Protein AF-A0A9N9KKT4-F1 (afdb_monomer)

Mean predicted aligned error: 7.35 Å

Organism: NCBI:txid1433469

pLDDT: mean 91.16, std 11.68, range [41.78, 98.38]

Foldseek 3Di:
DPPDPDDPVRVVVVVLVVLVVLLVVLLVVLVPDLDLQCLDDPHDSNVSLVPDPHDPVSSVVSNVSSVVSSVVSVVVVVVVVVVVVVVVVVVVVVVVVVVVVVVVVVVVVVVD

Solvent-accessible surface area (backbone atoms only — not comparable to full-atom values): 6347 Å² total; per-residue (Å²): 140,87,90,62,96,63,54,72,67,56,50,51,52,53,53,51,51,51,34,52,53,52,50,51,52,53,49,49,55,50,71,71,53,84,59,61,70,45,50,36,85,86,23,64,53,43,45,49,51,70,71,45,88,49,53,73,68,57,40,51,52,50,54,49,50,32,53,50,49,40,49,52,54,51,51,53,54,52,51,52,52,52,51,54,51,53,52,50,52,52,52,51,53,54,51,52,52,52,52,50,53,55,50,52,55,49,57,58,58,76,75,110

Secondary structure (DSSP, 8-state):
----SS-HHHHHHHHHHHHHHHHHHHHHHHHH---GGGGSTTSHHHHHHHHS---HHHHHHHHHHHHHHHHHHHHHHHHHHHHHHHHHHHHHHHHHHHHHHHHHHHHHHTT-

Radius of gyration: 29.03 Å; Cα contacts (8 Å, |Δi|>4): 54; chains: 1; bounding box: 64×21×92 Å

Sequence (112 aa):
ITNSLLTYDEKMNLQDQRKQELNNRINEMINETENIDNLKENQVLDNLIKRSDITFHGKNLLQQNRKVKLNELQQELLQYYKEEINQTEVLSQLREIQLTIGNEERLTAEQK

Structure (mmCIF, N/CA/C/O backbone):
data_AF-A0A9N9KKT4-F1
#
_entry.id   AF-A0A9N9KKT4-F1
#
loop_
_atom_site.group_PDB
_atom_site.id
_atom_site.type_symbol
_atom_site.label_atom_id
_atom_site.label_alt_id
_atom_site.label_comp_id
_atom_site.label_asym_id
_atom_site.label_entity_id
_atom_site.label_seq_id
_atom_site.pdbx_PDB_ins_code
_atom_site.Cartn_x
_atom_site.Cartn_y
_atom_site.Cartn_z
_atom_site.occupancy
_atom_site.B_iso_or_equiv
_atom_site.auth_seq_id
_atom_site.auth_comp_id
_atom_site.auth_asym_id
_atom_site.auth_atom_id
_atom_site.pdbx_PDB_model_num
ATOM 1 N N . ILE A 1 1 ? 14.909 -3.376 -42.081 1.00 41.78 1 ILE A N 1
ATOM 2 C CA . ILE A 1 1 ? 13.964 -2.246 -41.917 1.00 41.78 1 ILE A CA 1
ATOM 3 C C . ILE A 1 1 ? 14.451 -1.434 -40.725 1.00 41.78 1 ILE A C 1
ATOM 5 O O . ILE A 1 1 ? 14.284 -1.866 -39.595 1.00 41.78 1 ILE A O 1
ATOM 9 N N . THR A 1 2 ? 15.127 -0.318 -40.977 1.00 49.91 2 THR A N 1
ATOM 10 C CA . THR A 1 2 ? 15.675 0.591 -39.954 1.00 49.91 2 THR A CA 1
ATOM 11 C C . THR A 1 2 ? 15.166 1.995 -40.267 1.00 49.91 2 THR A C 1
ATOM 13 O O . THR A 1 2 ? 15.929 2.889 -40.596 1.00 49.91 2 THR A O 1
ATOM 16 N N . ASN A 1 3 ? 13.845 2.185 -40.211 1.00 48.66 3 ASN A N 1
ATOM 17 C CA . ASN A 1 3 ? 13.214 3.473 -40.517 1.00 48.66 3 ASN A CA 1
ATOM 18 C C . ASN A 1 3 ? 12.763 4.156 -39.226 1.00 48.66 3 ASN A C 1
ATOM 20 O O . ASN A 1 3 ? 11.574 4.311 -38.971 1.00 48.66 3 ASN A O 1
ATOM 24 N N . SER A 1 4 ? 13.725 4.525 -38.387 1.00 64.56 4 SER A N 1
ATOM 25 C CA . SER A 1 4 ? 13.478 5.448 -37.283 1.00 64.56 4 SER A CA 1
ATOM 26 C C . SER A 1 4 ? 14.133 6.776 -37.618 1.00 64.56 4 SER A C 1
ATOM 28 O O . SER A 1 4 ? 15.343 6.805 -37.812 1.00 64.56 4 SER A O 1
ATOM 30 N N . LEU A 1 5 ? 13.342 7.851 -37.630 1.00 81.25 5 LEU A N 1
ATOM 31 C CA . LEU A 1 5 ? 13.817 9.235 -37.768 1.00 81.25 5 LEU A CA 1
ATOM 32 C C . LEU A 1 5 ? 14.693 9.683 -36.590 1.00 81.25 5 LEU A C 1
ATOM 34 O O . LEU A 1 5 ? 15.489 10.598 -36.740 1.00 81.25 5 LEU A O 1
ATOM 38 N N . LEU A 1 6 ? 14.550 9.025 -35.438 1.00 82.94 6 LEU A N 1
ATOM 39 C CA . LEU A 1 6 ? 15.314 9.330 -34.234 1.00 82.94 6 LEU A CA 1
ATOM 40 C C . LEU A 1 6 ? 16.691 8.668 -34.259 1.00 82.94 6 LEU A C 1
ATOM 42 O O . LEU A 1 6 ? 16.808 7.462 -34.537 1.00 82.94 6 LEU A O 1
ATOM 46 N N . THR A 1 7 ? 17.694 9.452 -33.881 1.00 91.69 7 THR A N 1
ATOM 47 C CA . THR A 1 7 ? 19.042 9.004 -33.536 1.00 91.69 7 THR A CA 1
ATOM 48 C C . THR A 1 7 ? 19.007 8.027 -32.359 1.00 91.69 7 THR A C 1
ATOM 50 O O . THR A 1 7 ? 18.012 7.890 -31.641 1.00 91.69 7 THR A O 1
ATOM 53 N N . TYR A 1 8 ? 20.101 7.291 -32.167 1.00 90.94 8 TYR A N 1
ATOM 54 C CA . TYR A 1 8 ? 20.229 6.385 -31.028 1.00 90.94 8 TYR A CA 1
ATOM 55 C C . TYR A 1 8 ? 20.094 7.133 -29.692 1.00 90.94 8 TYR A C 1
ATOM 57 O O . TYR A 1 8 ? 19.325 6.703 -28.835 1.00 90.94 8 TYR A O 1
ATOM 65 N N . ASP A 1 9 ? 20.751 8.285 -29.556 1.00 92.00 9 ASP A N 1
ATOM 66 C CA . ASP A 1 9 ? 20.729 9.086 -28.328 1.00 92.00 9 ASP A CA 1
ATOM 67 C C . ASP A 1 9 ? 19.325 9.614 -28.011 1.00 92.00 9 ASP A C 1
ATOM 69 O O . ASP A 1 9 ? 18.870 9.528 -26.872 1.00 92.00 9 ASP A O 1
ATOM 73 N N . GLU A 1 10 ? 18.581 10.073 -29.022 1.00 93.06 10 GLU A N 1
ATOM 74 C CA . GLU A 1 10 ? 17.188 10.501 -28.840 1.00 93.06 10 GLU A CA 1
ATOM 75 C C . GLU A 1 10 ? 16.292 9.357 -28.357 1.00 93.06 10 GLU A C 1
ATOM 77 O O . GLU A 1 10 ? 15.434 9.560 -27.497 1.00 93.06 10 GLU A O 1
ATOM 82 N N . LYS A 1 11 ? 16.503 8.133 -28.855 1.00 93.25 11 LYS A N 1
ATOM 83 C CA . LYS A 1 11 ? 15.765 6.959 -28.365 1.00 93.25 11 LYS A CA 1
ATOM 84 C C . LYS A 1 11 ? 16.092 6.647 -26.913 1.00 93.25 11 LYS A C 1
ATOM 86 O O . LYS A 1 11 ? 15.178 6.307 -26.165 1.00 93.25 11 LYS A O 1
ATOM 91 N N . MET A 1 12 ? 17.362 6.741 -26.524 1.00 93.31 12 MET A N 1
ATOM 92 C CA . MET A 1 12 ? 17.783 6.488 -25.145 1.00 93.31 12 MET A CA 1
ATOM 93 C C . MET A 1 12 ? 17.179 7.530 -24.200 1.00 93.31 12 MET A C 1
ATOM 95 O O . MET A 1 12 ? 16.556 7.162 -23.208 1.00 93.31 12 MET A O 1
ATOM 99 N N . ASN A 1 13 ? 17.226 8.810 -24.579 1.00 94.25 13 ASN A N 1
ATOM 100 C CA . ASN A 1 13 ? 16.612 9.892 -23.811 1.00 94.25 13 ASN A CA 1
ATOM 101 C C . ASN A 1 13 ? 15.096 9.697 -23.642 1.00 94.25 13 ASN A C 1
ATOM 103 O O . ASN A 1 13 ? 14.581 9.823 -22.533 1.00 94.25 13 ASN A O 1
ATOM 107 N N . LEU A 1 14 ? 14.378 9.332 -24.711 1.00 95.00 14 LEU A N 1
ATOM 108 C CA . LEU A 1 14 ? 12.938 9.051 -24.634 1.00 95.00 14 LEU A CA 1
ATOM 109 C C . LEU A 1 14 ? 12.626 7.834 -23.757 1.00 95.00 14 LEU A C 1
ATOM 111 O O . LEU A 1 14 ? 11.640 7.837 -23.019 1.00 95.00 14 LEU A O 1
ATOM 115 N N . GLN A 1 15 ? 13.451 6.785 -23.814 1.00 94.31 15 GLN A N 1
ATOM 116 C CA . GLN A 1 15 ? 13.287 5.628 -22.936 1.00 94.31 15 GLN A CA 1
ATOM 117 C C . GLN A 1 15 ? 13.484 5.999 -21.467 1.00 94.31 15 GLN A C 1
ATOM 119 O O . GLN A 1 15 ? 12.719 5.532 -20.623 1.00 94.31 15 GLN A O 1
ATOM 124 N N . ASP A 1 16 ? 14.470 6.835 -21.159 1.00 95.12 16 ASP A N 1
ATOM 125 C CA . ASP A 1 16 ? 14.741 7.257 -19.788 1.00 95.12 16 ASP A CA 1
ATOM 126 C C . ASP A 1 16 ? 13.652 8.190 -19.252 1.00 95.12 16 ASP A C 1
ATOM 128 O O . ASP A 1 16 ? 13.171 7.975 -18.138 1.00 95.12 16 ASP A O 1
ATOM 132 N N . GLN A 1 17 ? 13.166 9.132 -20.065 1.00 96.00 17 GLN A N 1
ATOM 133 C CA . GLN A 1 17 ? 12.003 9.962 -19.725 1.00 96.00 17 GLN A CA 1
ATOM 134 C C . GLN A 1 17 ? 10.769 9.106 -19.432 1.00 96.00 17 GLN A C 1
ATOM 136 O O . GLN A 1 17 ? 10.129 9.271 -18.394 1.00 96.00 17 GLN A O 1
ATOM 141 N N . ARG A 1 18 ? 10.476 8.123 -20.292 1.00 95.62 18 ARG A N 1
ATOM 142 C CA . ARG A 1 18 ? 9.355 7.198 -20.089 1.00 95.62 18 ARG A CA 1
ATOM 143 C C . ARG A 1 18 ? 9.481 6.418 -18.779 1.00 95.62 18 ARG A C 1
ATOM 145 O O . ARG A 1 18 ? 8.488 6.237 -18.079 1.00 95.62 18 ARG A O 1
ATOM 152 N N . LYS A 1 19 ? 10.684 5.946 -18.434 1.00 96.44 19 LYS A N 1
ATOM 153 C CA . LYS A 1 19 ? 10.930 5.226 -17.171 1.00 96.44 19 LYS A CA 1
ATOM 154 C C . LYS A 1 19 ? 10.755 6.136 -15.958 1.00 96.44 19 LYS A C 1
ATOM 156 O O . LYS A 1 19 ? 10.211 5.685 -14.954 1.00 96.44 19 LYS A O 1
ATOM 161 N N . GLN A 1 20 ? 11.204 7.388 -16.041 1.00 96.19 20 GLN A N 1
ATOM 162 C CA . GLN A 1 20 ? 11.015 8.379 -14.979 1.00 96.19 20 GLN A CA 1
ATOM 163 C C . GLN A 1 20 ? 9.533 8.703 -14.774 1.00 96.19 20 GLN A C 1
ATOM 165 O O . GLN A 1 20 ? 9.054 8.671 -13.645 1.00 96.19 20 GLN A O 1
ATOM 170 N N . GLU A 1 21 ? 8.787 8.935 -15.854 1.00 96.81 21 GLU A N 1
ATOM 171 C CA . GLU A 1 21 ? 7.347 9.192 -15.784 1.00 96.81 21 GLU A CA 1
ATOM 172 C C . GLU A 1 21 ? 6.587 7.988 -15.213 1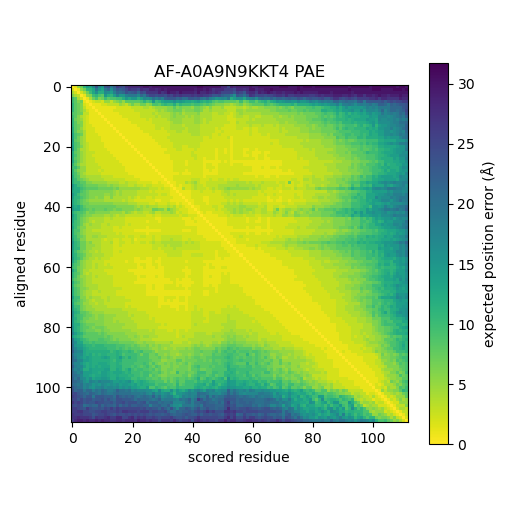.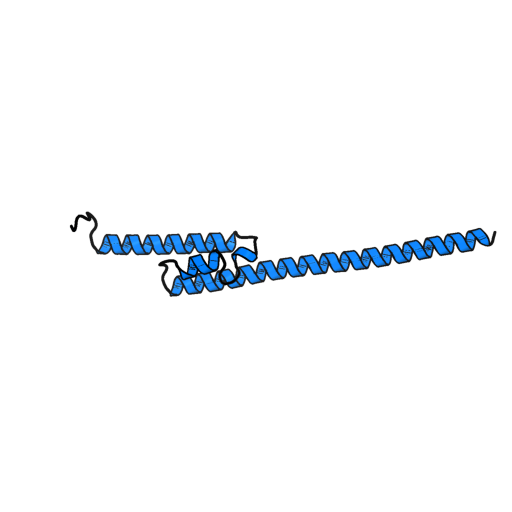00 96.81 21 GLU A C 1
ATOM 174 O O . GLU A 1 21 ? 5.743 8.146 -14.332 1.00 96.81 21 GLU A O 1
ATOM 179 N N . LEU A 1 22 ? 6.926 6.770 -15.652 1.00 96.81 22 LEU A N 1
ATOM 180 C CA . LEU A 1 22 ? 6.340 5.548 -15.106 1.00 96.81 22 LEU A CA 1
ATOM 181 C C . LEU A 1 22 ? 6.646 5.394 -13.609 1.00 96.81 22 LEU A C 1
ATOM 183 O O . LEU A 1 22 ? 5.762 5.021 -12.844 1.00 96.81 22 LEU A O 1
ATOM 187 N N . ASN A 1 23 ? 7.873 5.706 -13.184 1.00 97.75 23 ASN A N 1
ATOM 188 C CA . ASN A 1 23 ? 8.258 5.694 -11.774 1.00 97.75 23 ASN A CA 1
ATOM 189 C C . ASN A 1 23 ? 7.411 6.673 -10.951 1.00 97.75 23 ASN A C 1
ATOM 191 O O . ASN A 1 23 ? 6.860 6.286 -9.923 1.00 97.75 23 ASN A O 1
ATOM 195 N N . ASN A 1 24 ? 7.245 7.905 -11.434 1.00 97.81 24 ASN A N 1
ATOM 196 C CA . ASN A 1 24 ? 6.447 8.926 -10.755 1.00 97.81 24 ASN A CA 1
ATOM 197 C C . ASN A 1 24 ? 4.973 8.519 -10.650 1.00 97.81 24 ASN A C 1
ATOM 199 O O . ASN A 1 24 ? 4.407 8.580 -9.565 1.00 97.81 24 ASN A O 1
ATOM 203 N N . ARG A 1 25 ? 4.382 7.997 -11.730 1.00 97.69 25 ARG A N 1
ATOM 204 C CA . ARG A 1 25 ? 2.988 7.529 -11.720 1.00 97.69 25 ARG A CA 1
ATOM 205 C C . ARG A 1 25 ? 2.758 6.384 -10.744 1.00 97.69 25 ARG A C 1
ATOM 207 O O . ARG A 1 25 ? 1.771 6.383 -10.021 1.00 97.69 25 ARG A O 1
ATOM 214 N N . ILE A 1 26 ? 3.657 5.398 -10.696 1.00 97.69 26 ILE A N 1
ATOM 215 C CA . ILE A 1 26 ? 3.522 4.304 -9.722 1.00 97.69 26 ILE A CA 1
ATOM 216 C C . ILE A 1 26 ? 3.652 4.848 -8.296 1.00 97.69 26 ILE A C 1
ATOM 218 O O . ILE A 1 26 ? 2.935 4.399 -7.406 1.00 97.69 26 ILE A O 1
ATOM 222 N N . ASN A 1 27 ? 4.537 5.820 -8.076 1.00 98.19 27 ASN A N 1
ATOM 223 C CA . ASN A 1 27 ? 4.689 6.473 -6.782 1.00 98.19 27 ASN A CA 1
ATOM 224 C C . ASN A 1 27 ? 3.408 7.209 -6.348 1.00 98.19 27 ASN A C 1
ATOM 226 O O . ASN A 1 27 ? 2.989 7.068 -5.204 1.00 98.19 27 ASN A O 1
ATOM 230 N N . GLU A 1 28 ? 2.764 7.934 -7.263 1.00 98.06 28 GLU A N 1
ATOM 231 C CA . GLU A 1 28 ? 1.460 8.576 -7.041 1.00 98.06 28 GLU A CA 1
ATOM 232 C C . GLU A 1 28 ? 0.387 7.536 -6.697 1.00 98.06 28 GLU A C 1
ATOM 234 O O . GLU A 1 28 ? -0.242 7.638 -5.648 1.00 98.06 28 GLU A O 1
ATOM 239 N N . MET A 1 29 ? 0.268 6.461 -7.486 1.00 97.31 29 MET A N 1
ATOM 240 C CA . MET A 1 29 ? -0.685 5.376 -7.210 1.00 97.31 29 MET A CA 1
ATOM 241 C C . MET A 1 29 ? -0.475 4.723 -5.834 1.00 97.31 29 MET A C 1
ATOM 243 O O . MET A 1 29 ? -1.442 4.312 -5.194 1.00 97.31 29 MET A O 1
ATOM 247 N N . ILE A 1 30 ? 0.779 4.590 -5.382 1.00 97.88 30 ILE A N 1
ATOM 248 C CA . ILE A 1 30 ? 1.088 4.101 -4.031 1.00 97.88 30 ILE A CA 1
ATOM 249 C C . ILE A 1 30 ? 0.587 5.093 -2.984 1.00 97.88 30 ILE A C 1
ATOM 251 O O . ILE A 1 30 ? -0.018 4.673 -2.009 1.00 97.88 30 ILE A O 1
ATOM 255 N N . ASN A 1 31 ? 0.825 6.389 -3.158 1.00 97.06 31 ASN A N 1
ATOM 256 C CA . ASN A 1 31 ? 0.486 7.384 -2.142 1.00 97.06 31 ASN A CA 1
ATOM 257 C C . ASN A 1 31 ? -1.025 7.646 -2.045 1.00 97.06 31 ASN A C 1
ATOM 259 O O . ASN A 1 31 ? -1.525 7.904 -0.950 1.00 97.06 31 ASN A O 1
ATOM 263 N N . GLU A 1 32 ? -1.735 7.553 -3.170 1.00 9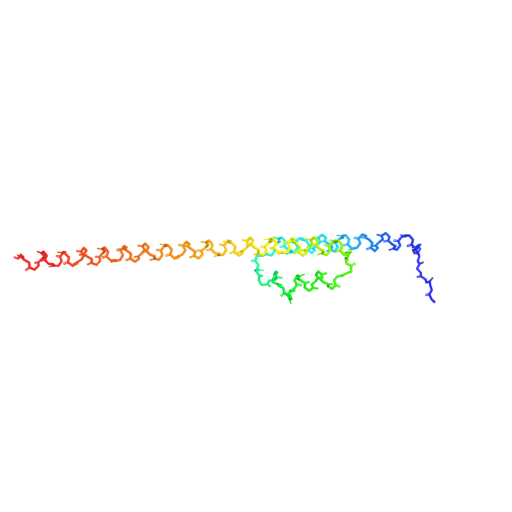6.44 32 GLU A N 1
ATOM 264 C CA . GLU A 1 32 ? -3.174 7.822 -3.281 1.00 96.44 32 GLU A CA 1
ATOM 265 C C . GLU A 1 32 ? -4.057 6.619 -2.929 1.00 96.44 32 GLU A C 1
ATOM 267 O O . GLU A 1 32 ? -5.251 6.786 -2.691 1.00 96.44 32 GLU A O 1
ATOM 272 N N . THR A 1 33 ? -3.521 5.393 -2.895 1.00 95.12 33 THR A N 1
ATOM 273 C CA . THR A 1 33 ? -4.351 4.232 -2.546 1.00 95.12 33 THR A CA 1
ATOM 274 C C . THR A 1 33 ? -4.699 4.239 -1.058 1.00 95.12 33 THR A C 1
ATOM 276 O O . THR A 1 33 ? -3.830 4.263 -0.187 1.00 95.12 33 THR A O 1
ATOM 279 N N . GLU A 1 34 ? -5.992 4.131 -0.772 1.00 93.88 34 GLU A N 1
ATOM 280 C CA . GLU A 1 34 ? -6.529 3.913 0.579 1.00 93.88 34 GLU A CA 1
ATOM 281 C C . GLU A 1 34 ? -6.769 2.420 0.855 1.00 93.88 34 GLU A C 1
ATOM 283 O O . GLU A 1 34 ? -6.888 1.983 1.996 1.00 93.88 34 GLU A O 1
ATOM 288 N N . ASN A 1 35 ? -6.809 1.597 -0.199 1.00 92.94 35 ASN A N 1
ATOM 289 C CA . ASN A 1 35 ? -7.031 0.165 -0.062 1.00 92.94 35 ASN A CA 1
ATOM 290 C C . ASN A 1 35 ? -5.716 -0.584 0.222 1.00 92.94 35 ASN A C 1
ATOM 292 O O . ASN A 1 35 ? -4.857 -0.716 -0.656 1.00 92.94 35 ASN A O 1
ATOM 296 N N . ILE A 1 36 ? -5.611 -1.139 1.433 1.00 93.50 36 ILE A N 1
ATOM 297 C CA . ILE A 1 36 ? -4.505 -1.987 1.906 1.00 93.50 36 ILE A CA 1
ATOM 298 C C . ILE A 1 36 ? -4.232 -3.170 0.966 1.00 93.50 36 ILE A C 1
ATOM 300 O O . ILE A 1 36 ? -3.071 -3.529 0.751 1.00 93.50 36 ILE A O 1
ATOM 304 N N . ASP A 1 37 ? -5.266 -3.780 0.382 1.00 94.06 37 ASP A N 1
ATOM 305 C CA . ASP A 1 37 ? -5.101 -4.960 -0.469 1.00 94.06 37 ASP A CA 1
ATOM 306 C C . ASP A 1 37 ? -4.288 -4.655 -1.728 1.00 94.06 37 ASP A C 1
ATOM 308 O O . ASP A 1 37 ? -3.504 -5.493 -2.165 1.00 94.06 37 ASP A O 1
ATOM 312 N N . ASN A 1 38 ? -4.358 -3.432 -2.258 1.00 94.19 38 ASN A N 1
ATOM 313 C CA . ASN A 1 38 ? -3.571 -3.037 -3.428 1.00 94.19 38 ASN A CA 1
ATOM 314 C C . ASN A 1 38 ? -2.056 -2.998 -3.152 1.00 94.19 38 ASN A C 1
ATOM 316 O O . ASN A 1 38 ? -1.259 -3.137 -4.085 1.00 94.19 38 ASN A O 1
ATOM 320 N N . LEU A 1 39 ? -1.658 -2.808 -1.888 1.00 95.19 39 LEU A N 1
ATOM 321 C CA . LEU A 1 39 ? -0.269 -2.628 -1.448 1.00 95.19 39 LEU A CA 1
ATOM 322 C C . LEU A 1 39 ? 0.393 -3.924 -0.949 1.00 95.19 39 LEU A C 1
ATOM 324 O O . LEU A 1 39 ? 1.613 -3.951 -0.744 1.00 95.19 39 LEU A O 1
ATOM 328 N N . LYS A 1 40 ? -0.381 -4.999 -0.751 1.00 93.50 40 LYS A N 1
ATOM 329 C CA . LYS A 1 40 ? 0.147 -6.300 -0.317 1.00 93.50 40 LYS A CA 1
ATOM 330 C C . LYS A 1 40 ? 1.085 -6.904 -1.366 1.00 93.50 40 LYS A C 1
ATOM 332 O O . LYS A 1 40 ? 1.038 -6.599 -2.560 1.00 93.50 40 LYS A O 1
ATOM 337 N N . GLU A 1 41 ? 1.963 -7.792 -0.911 1.00 90.38 41 GLU A N 1
ATOM 338 C CA . GLU A 1 41 ? 2.842 -8.531 -1.816 1.00 90.38 41 GLU A CA 1
ATOM 339 C C . GLU A 1 41 ? 2.036 -9.365 -2.818 1.00 90.38 41 GLU A C 1
ATOM 341 O O . GLU A 1 41 ? 0.980 -9.912 -2.501 1.00 90.38 41 GLU A O 1
ATOM 346 N N . ASN A 1 42 ? 2.556 -9.456 -4.042 1.00 91.00 42 ASN A N 1
ATOM 347 C CA . ASN A 1 42 ? 1.948 -10.128 -5.189 1.00 91.00 42 ASN A CA 1
ATOM 348 C C . ASN A 1 42 ? 0.585 -9.563 -5.621 1.00 91.00 42 ASN A C 1
ATOM 350 O O . ASN A 1 42 ? -0.099 -10.187 -6.434 1.00 91.00 42 ASN A O 1
ATOM 354 N N . GLN A 1 43 ? 0.214 -8.376 -5.136 1.00 93.94 43 GLN A N 1
ATOM 355 C CA . GLN A 1 43 ? -0.964 -7.638 -5.588 1.00 93.94 43 GLN A CA 1
ATOM 356 C C . GLN A 1 43 ? -0.606 -6.618 -6.669 1.00 93.94 43 GLN A C 1
ATOM 358 O O . GLN A 1 43 ? 0.515 -6.599 -7.188 1.00 93.94 43 GLN A O 1
ATOM 363 N N . VAL A 1 44 ? -1.591 -5.808 -7.064 1.00 91.81 44 VAL A N 1
ATOM 364 C CA . VAL A 1 44 ? -1.543 -4.922 -8.235 1.00 91.81 44 VAL A CA 1
ATOM 365 C C . VAL A 1 44 ? -0.272 -4.072 -8.261 1.00 91.81 44 VAL A C 1
ATOM 367 O O . VAL A 1 44 ? 0.486 -4.154 -9.228 1.00 91.81 44 VAL A O 1
ATOM 370 N N . LEU A 1 45 ? 0.005 -3.312 -7.196 1.00 95.62 45 LEU A N 1
ATOM 371 C CA . LEU A 1 45 ? 1.142 -2.387 -7.174 1.00 95.62 45 LEU A CA 1
ATOM 372 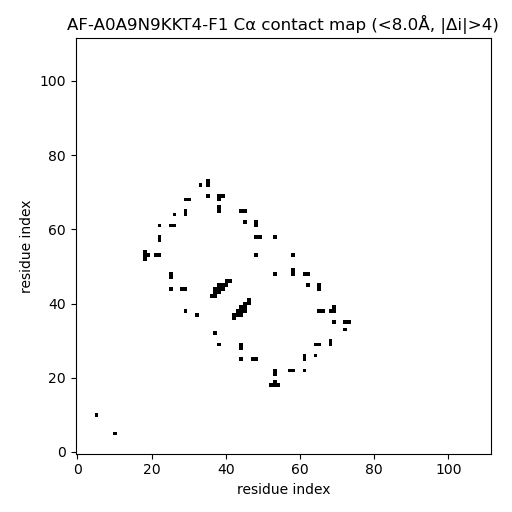C C . LEU A 1 45 ? 2.485 -3.117 -7.082 1.00 95.62 45 LEU A C 1
ATOM 374 O O . LEU A 1 45 ? 3.438 -2.737 -7.757 1.00 95.62 45 LEU A O 1
ATOM 378 N N . ASP A 1 46 ? 2.578 -4.207 -6.316 1.00 96.88 46 ASP A N 1
ATOM 379 C CA . ASP A 1 46 ? 3.805 -5.008 -6.258 1.00 96.88 46 ASP A CA 1
ATOM 380 C C . ASP A 1 46 ? 4.155 -5.642 -7.609 1.00 96.88 46 ASP A C 1
ATOM 382 O O . ASP A 1 46 ? 5.294 -5.548 -8.075 1.00 96.88 46 ASP A O 1
ATOM 386 N N . ASN A 1 47 ? 3.163 -6.231 -8.279 1.00 96.06 47 ASN A N 1
ATOM 387 C CA . ASN A 1 47 ? 3.341 -6.815 -9.603 1.00 96.06 47 ASN A CA 1
ATOM 388 C C . ASN A 1 47 ? 3.697 -5.753 -10.646 1.00 96.06 47 ASN A C 1
ATOM 390 O O . ASN A 1 47 ? 4.559 -6.006 -11.491 1.00 96.06 47 ASN A O 1
ATOM 394 N N . LEU A 1 48 ? 3.079 -4.571 -10.571 1.00 95.88 48 LEU A N 1
ATOM 395 C CA . LEU A 1 48 ? 3.377 -3.447 -11.455 1.00 95.88 48 LEU A CA 1
ATOM 396 C C . LEU A 1 48 ? 4.840 -3.007 -11.310 1.00 95.88 48 LEU A C 1
ATOM 398 O O . LEU A 1 48 ? 5.558 -2.931 -12.308 1.00 95.88 48 LEU A O 1
ATOM 402 N N . ILE A 1 49 ? 5.324 -2.826 -10.077 1.00 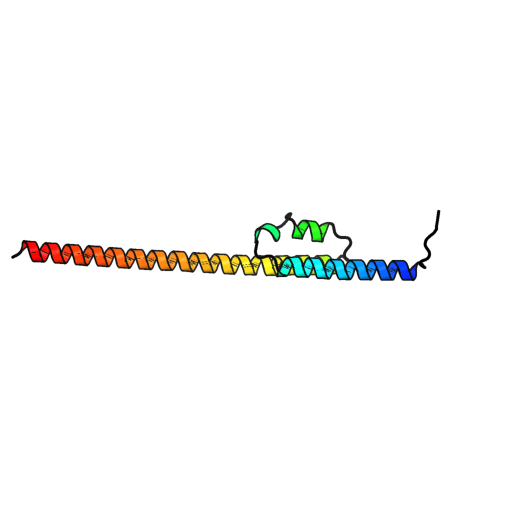97.12 49 ILE A N 1
ATOM 403 C CA . ILE A 1 49 ? 6.729 -2.481 -9.815 1.00 97.12 49 ILE A CA 1
ATOM 404 C C . ILE A 1 49 ? 7.663 -3.572 -10.353 1.00 97.12 49 ILE A C 1
ATOM 406 O O . ILE A 1 49 ? 8.601 -3.270 -11.096 1.00 97.12 49 ILE A O 1
ATOM 410 N N . LYS A 1 50 ? 7.404 -4.845 -10.019 1.00 96.31 50 LYS A N 1
ATOM 411 C CA . LYS A 1 50 ? 8.250 -5.985 -10.417 1.00 96.31 50 LYS A CA 1
ATOM 412 C C . LYS A 1 50 ? 8.380 -6.098 -11.939 1.00 96.31 50 LYS A C 1
ATOM 414 O O . LYS A 1 50 ? 9.496 -6.264 -12.439 1.00 96.31 50 LYS A O 1
ATOM 419 N N . ARG A 1 51 ? 7.262 -5.976 -12.665 1.00 95.88 51 ARG A N 1
ATOM 420 C CA . ARG A 1 51 ? 7.179 -6.189 -14.122 1.00 95.88 51 ARG A CA 1
ATOM 421 C C . ARG A 1 51 ? 7.516 -4.958 -14.964 1.00 95.88 51 ARG A C 1
ATOM 423 O O . ARG A 1 51 ? 7.791 -5.123 -16.147 1.00 95.88 51 ARG A O 1
ATOM 430 N N . SER A 1 52 ? 7.505 -3.759 -14.383 1.00 95.50 52 SER A N 1
ATOM 431 C CA . SER A 1 52 ? 7.903 -2.530 -15.082 1.00 95.50 52 SER A CA 1
ATOM 432 C C . SER A 1 52 ? 9.338 -2.606 -15.620 1.00 95.50 52 SER A C 1
ATOM 434 O O . SER A 1 52 ? 10.169 -3.368 -15.123 1.00 95.50 52 SER A O 1
ATOM 436 N N . ASP A 1 53 ? 9.666 -1.786 -16.612 1.00 94.25 53 ASP A N 1
ATOM 437 C CA . ASP A 1 53 ? 11.029 -1.636 -17.133 1.00 94.25 53 ASP A CA 1
ATOM 438 C C . ASP A 1 53 ? 11.820 -0.510 -16.436 1.00 94.25 53 ASP A C 1
ATOM 440 O O . ASP A 1 53 ? 12.882 -0.098 -16.910 1.00 94.25 53 ASP A O 1
ATOM 444 N N . ILE A 1 54 ? 11.316 -0.021 -15.297 1.00 96.06 54 ILE A N 1
ATOM 445 C CA . ILE A 1 54 ? 12.008 0.947 -14.442 1.00 96.06 54 ILE A CA 1
ATOM 446 C C . ILE A 1 54 ? 13.363 0.374 -14.015 1.00 96.06 54 ILE A C 1
ATOM 448 O O . ILE A 1 54 ? 13.543 -0.839 -13.861 1.00 96.06 54 ILE A O 1
ATOM 452 N N . THR A 1 55 ? 14.327 1.267 -13.797 1.00 95.06 55 THR A N 1
ATOM 453 C CA . THR A 1 55 ? 15.644 0.910 -13.269 1.00 95.06 55 THR A CA 1
ATOM 454 C C . THR A 1 55 ? 15.531 0.128 -11.959 1.00 95.06 55 THR A C 1
ATOM 456 O O . THR A 1 55 ? 14.615 0.320 -11.159 1.00 95.06 55 THR A O 1
ATOM 459 N N . PHE A 1 56 ? 16.505 -0.744 -11.702 1.00 96.12 56 PHE A N 1
ATOM 460 C CA . PHE A 1 56 ? 16.552 -1.523 -10.463 1.00 96.12 56 PHE A CA 1
ATOM 461 C C . PHE A 1 56 ? 16.477 -0.634 -9.209 1.00 96.12 56 PHE A C 1
ATOM 463 O O . PHE A 1 56 ? 15.739 -0.935 -8.274 1.00 96.12 56 PHE A O 1
ATOM 470 N N . HIS A 1 57 ? 17.186 0.498 -9.222 1.00 96.00 57 HIS A N 1
ATOM 471 C CA . HIS A 1 57 ? 17.144 1.467 -8.131 1.00 96.00 57 HIS A CA 1
ATOM 472 C C . HIS A 1 57 ? 15.739 2.058 -7.931 1.00 96.00 57 HIS A C 1
ATOM 474 O O . HIS A 1 57 ? 15.236 2.040 -6.810 1.00 96.00 57 HIS A O 1
ATOM 480 N N . GLY A 1 58 ? 15.070 2.493 -9.007 1.00 97.44 58 GLY A N 1
ATOM 481 C CA . GLY A 1 58 ? 13.702 3.015 -8.931 1.00 97.44 58 GLY A CA 1
ATOM 482 C C . GLY A 1 58 ? 12.713 1.980 -8.391 1.00 97.44 58 GLY A C 1
ATOM 483 O O . GLY A 1 58 ? 11.929 2.282 -7.497 1.00 97.44 58 GLY A O 1
ATOM 484 N N . LYS A 1 59 ? 12.820 0.719 -8.829 1.00 98.06 59 LYS A N 1
ATOM 485 C CA . LYS A 1 59 ? 12.000 -0.375 -8.285 1.00 98.06 59 LYS A CA 1
ATOM 486 C C . LYS A 1 59 ? 12.183 -0.547 -6.779 1.00 98.06 59 LYS A C 1
ATOM 488 O O . LYS A 1 59 ? 11.194 -0.728 -6.078 1.00 98.06 59 LYS A O 1
ATOM 493 N N . ASN A 1 60 ? 13.415 -0.481 -6.275 1.00 98.06 60 ASN A N 1
ATOM 494 C CA . ASN A 1 60 ? 13.674 -0.608 -4.839 1.00 98.06 60 ASN A CA 1
ATOM 495 C C . ASN A 1 60 ? 13.050 0.539 -4.040 1.00 98.06 60 ASN A C 1
ATOM 497 O O . ASN A 1 60 ? 12.447 0.283 -2.999 1.00 98.06 60 ASN A O 1
ATOM 501 N N . LEU A 1 61 ? 13.140 1.774 -4.541 1.00 98.19 61 LEU A N 1
ATOM 502 C CA . LEU A 1 61 ? 12.496 2.928 -3.911 1.00 98.19 61 LEU A CA 1
ATOM 503 C C . LEU A 1 61 ? 10.969 2.779 -3.891 1.00 98.19 61 LEU A C 1
ATOM 505 O O . LEU A 1 61 ? 10.355 2.960 -2.844 1.00 98.19 61 LEU A O 1
ATOM 509 N N . LEU A 1 62 ? 10.355 2.354 -5.000 1.00 98.38 62 LEU A N 1
ATOM 510 C CA . LEU A 1 62 ? 8.911 2.095 -5.051 1.00 98.38 62 LEU A CA 1
ATOM 511 C C . LEU A 1 62 ? 8.486 0.963 -4.103 1.00 98.38 62 LEU A C 1
ATOM 513 O O . LEU A 1 62 ? 7.451 1.061 -3.451 1.00 98.38 62 LEU A O 1
ATOM 517 N N . GLN A 1 63 ? 9.280 -0.108 -3.988 1.00 97.94 63 GLN A N 1
ATOM 518 C CA . GLN A 1 63 ? 9.024 -1.199 -3.037 1.00 97.94 63 GLN A CA 1
ATOM 519 C C . GLN A 1 63 ? 9.090 -0.710 -1.586 1.00 97.94 63 GLN A C 1
ATOM 521 O O . GLN A 1 63 ? 8.276 -1.129 -0.763 1.00 97.94 63 GLN A O 1
ATOM 526 N N . GLN A 1 64 ? 10.045 0.167 -1.265 1.00 98.06 64 GLN A N 1
ATOM 527 C CA . GLN A 1 64 ? 10.145 0.791 0.053 1.00 98.06 64 GLN A CA 1
ATOM 528 C C . GLN A 1 64 ? 8.945 1.696 0.325 1.00 98.06 64 GLN A C 1
ATOM 530 O O . GLN A 1 64 ? 8.304 1.520 1.358 1.00 98.06 64 GLN A O 1
ATOM 535 N N . ASN A 1 65 ? 8.585 2.579 -0.613 1.00 98.19 65 ASN A N 1
ATOM 536 C CA . ASN A 1 65 ? 7.423 3.452 -0.454 1.00 98.19 65 ASN A CA 1
ATOM 537 C C . ASN A 1 65 ? 6.135 2.636 -0.245 1.00 98.19 65 ASN A C 1
ATOM 539 O O . ASN A 1 65 ? 5.398 2.854 0.713 1.00 98.19 65 ASN A O 1
ATOM 543 N N . ARG A 1 66 ? 5.921 1.591 -1.057 1.00 97.81 66 ARG A N 1
ATOM 544 C CA . ARG A 1 66 ? 4.772 0.688 -0.898 1.00 97.81 66 ARG A CA 1
ATOM 545 C C . ARG A 1 66 ? 4.689 0.094 0.510 1.00 97.81 66 ARG A C 1
ATOM 547 O O . ARG A 1 66 ? 3.606 0.025 1.082 1.00 97.81 66 ARG A O 1
ATOM 554 N N . LYS A 1 67 ? 5.821 -0.355 1.064 1.00 97.38 67 LYS A N 1
ATOM 555 C CA . LYS A 1 67 ? 5.881 -0.923 2.420 1.00 97.38 67 LYS A CA 1
ATOM 556 C C . LYS A 1 67 ? 5.575 0.118 3.496 1.00 97.38 67 LYS A C 1
ATOM 558 O O . LYS A 1 67 ? 4.892 -0.219 4.458 1.00 97.38 67 LYS A O 1
ATOM 563 N N . VAL A 1 68 ? 6.063 1.349 3.334 1.00 97.69 68 VAL A N 1
ATOM 564 C CA . VAL A 1 68 ? 5.778 2.458 4.255 1.00 97.69 68 VAL A CA 1
ATOM 565 C C . VAL A 1 68 ? 4.282 2.765 4.262 1.00 97.69 68 VAL A C 1
ATOM 567 O O . VAL A 1 68 ? 3.662 2.648 5.316 1.00 97.69 68 VAL A O 1
ATOM 570 N N . LYS A 1 69 ? 3.679 3.011 3.093 1.00 97.62 69 LYS A N 1
ATOM 571 C CA . LYS A 1 69 ? 2.242 3.296 2.984 1.00 97.62 69 LYS A CA 1
ATOM 572 C C . LYS A 1 69 ? 1.365 2.159 3.515 1.00 97.62 69 LYS A C 1
ATOM 574 O O . LYS A 1 69 ? 0.363 2.400 4.181 1.00 97.62 69 LYS A O 1
ATOM 579 N N . LEU A 1 70 ? 1.743 0.906 3.246 1.00 97.75 70 LEU A N 1
ATOM 580 C CA . LEU A 1 70 ? 1.033 -0.260 3.780 1.00 97.75 70 LEU A CA 1
ATOM 581 C C . LEU A 1 70 ? 1.016 -0.248 5.313 1.00 97.75 70 LEU A C 1
ATOM 583 O O . LEU A 1 70 ? -0.022 -0.515 5.910 1.00 97.75 70 LEU A O 1
ATOM 587 N N . ASN A 1 71 ? 2.155 0.056 5.938 1.00 97.44 71 ASN A N 1
ATOM 588 C CA . ASN A 1 71 ? 2.247 0.134 7.390 1.00 97.44 71 ASN A CA 1
ATOM 589 C C . ASN A 1 71 ? 1.404 1.294 7.940 1.00 97.44 71 ASN A C 1
ATOM 591 O O . ASN A 1 71 ? 0.672 1.089 8.899 1.00 97.44 71 ASN A O 1
ATOM 595 N N . GLU A 1 72 ? 1.445 2.473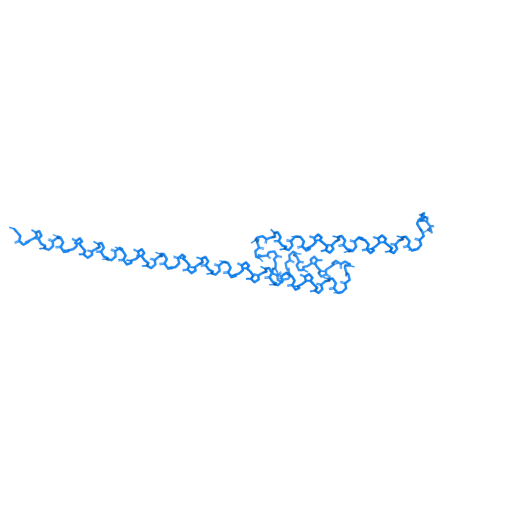 7.314 1.00 97.69 72 GLU A N 1
ATOM 596 C CA . GLU A 1 72 ? 0.616 3.626 7.708 1.00 97.69 72 GLU A CA 1
ATOM 597 C C . GLU A 1 72 ? -0.873 3.258 7.763 1.00 97.69 72 GLU A C 1
ATOM 599 O O . GLU A 1 72 ? -1.492 3.363 8.821 1.00 97.69 72 GLU A O 1
ATOM 604 N N . LEU A 1 73 ? -1.416 2.703 6.675 1.00 97.50 73 LEU A N 1
ATOM 605 C CA . LEU A 1 73 ? -2.824 2.296 6.616 1.00 97.50 73 LEU A CA 1
ATOM 606 C C . LEU A 1 73 ? -3.161 1.185 7.625 1.00 97.50 73 LEU A C 1
ATOM 608 O O . LEU A 1 73 ? -4.255 1.151 8.185 1.00 97.50 73 LEU A O 1
ATOM 612 N N . GLN A 1 74 ? -2.232 0.258 7.882 1.00 97.12 74 GLN A N 1
ATOM 613 C CA . GLN A 1 74 ? -2.423 -0.783 8.897 1.00 97.12 74 GLN A CA 1
ATOM 614 C C . GLN A 1 74 ? -2.462 -0.212 10.319 1.00 97.12 74 GLN A C 1
ATOM 616 O O . GLN A 1 74 ? -3.233 -0.707 11.142 1.00 97.12 74 GLN A O 1
ATOM 621 N N . GLN A 1 75 ? -1.658 0.813 10.619 1.00 97.56 75 GLN A N 1
ATOM 622 C CA . GLN A 1 75 ? -1.695 1.492 11.916 1.00 97.56 75 GLN A CA 1
ATOM 623 C C . GLN A 1 75 ? -2.983 2.295 12.092 1.00 97.56 75 GLN A C 1
ATOM 625 O O . GLN A 1 75 ? -3.588 2.222 13.160 1.00 97.56 75 GLN A O 1
ATOM 630 N N . GLU A 1 76 ? -3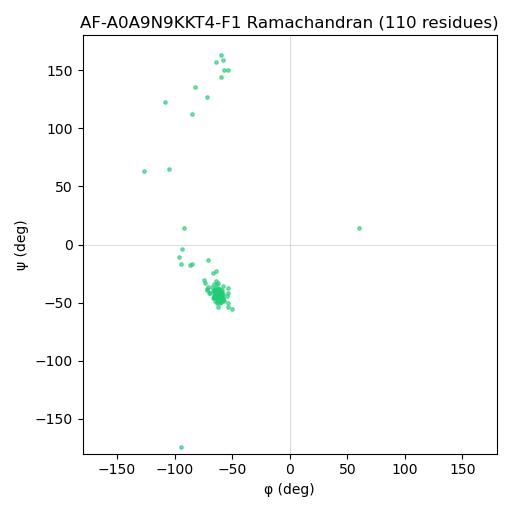.433 3.002 11.054 1.00 96.75 76 GLU A N 1
ATOM 631 C CA . GLU A 1 76 ? -4.717 3.714 11.063 1.00 96.75 76 GLU A CA 1
ATOM 632 C C . GLU A 1 76 ? -5.878 2.750 11.332 1.00 96.75 76 GLU A C 1
ATOM 634 O O . GLU A 1 76 ? -6.686 2.978 12.233 1.00 96.75 76 GLU A O 1
ATOM 639 N N . LEU A 1 77 ? -5.910 1.616 10.625 1.00 96.56 77 LEU A N 1
ATOM 640 C CA . LEU A 1 77 ? -6.931 0.589 10.818 1.00 96.56 77 LEU A CA 1
ATOM 641 C C . LEU A 1 77 ? -6.884 -0.021 12.229 1.00 96.56 77 LEU A C 1
ATOM 643 O O . LEU A 1 77 ? -7.922 -0.250 12.850 1.00 96.56 77 LEU A O 1
ATOM 647 N N . LEU A 1 78 ? -5.684 -0.278 12.755 1.00 97.50 78 LEU A N 1
ATOM 648 C CA . LEU A 1 78 ? -5.511 -0.775 14.119 1.00 97.50 78 LEU A CA 1
ATOM 649 C C . LEU A 1 78 ? -6.019 0.235 15.155 1.00 97.50 78 LEU A C 1
ATOM 651 O O . LEU A 1 78 ? -6.652 -0.161 16.134 1.00 97.50 78 LEU A O 1
ATOM 655 N N . GLN A 1 79 ? -5.725 1.519 14.959 1.00 97.88 79 GLN A N 1
ATOM 656 C CA . GLN A 1 79 ? -6.160 2.581 15.856 1.00 97.88 79 GLN A CA 1
ATOM 657 C C . GLN A 1 79 ? -7.685 2.713 15.853 1.00 97.88 79 GLN A C 1
ATOM 659 O O . GLN A 1 79 ? -8.286 2.727 16.926 1.00 97.88 79 GLN A O 1
ATOM 664 N N . TYR A 1 8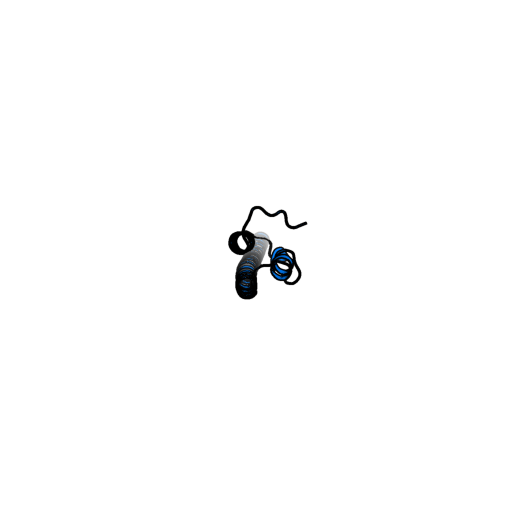0 ? -8.306 2.684 14.671 1.00 97.31 80 TYR A N 1
ATOM 665 C CA . TYR A 1 80 ? -9.760 2.668 14.528 1.00 97.31 80 TYR A CA 1
ATOM 666 C C . TYR A 1 80 ? -10.403 1.524 15.330 1.00 97.31 80 TYR A C 1
ATOM 668 O O . TYR A 1 80 ? -11.285 1.753 16.155 1.00 97.31 80 TYR A O 1
ATOM 676 N N . TYR A 1 81 ? -9.912 0.289 15.181 1.00 97.75 81 TYR A N 1
ATOM 677 C CA . TYR A 1 81 ? -10.475 -0.841 15.928 1.00 97.75 81 TYR A CA 1
ATOM 678 C C . TYR A 1 81 ? -10.271 -0.745 17.443 1.00 97.75 81 TYR A C 1
ATOM 680 O O . TYR A 1 81 ? -11.139 -1.178 18.199 1.00 97.75 81 TYR A O 1
ATOM 688 N N . LYS A 1 82 ? -9.155 -0.174 17.913 1.00 97.69 82 LYS A N 1
ATOM 689 C CA . LYS A 1 82 ? -8.964 0.084 19.349 1.00 97.69 82 LYS A CA 1
ATOM 690 C C . LYS A 1 82 ? -10.007 1.062 19.883 1.00 97.69 82 LYS A C 1
ATOM 692 O O . LYS A 1 82 ? -10.514 0.866 20.984 1.00 97.69 82 LYS A O 1
ATOM 697 N N . GLU A 1 83 ? -10.326 2.101 19.119 1.00 97.56 83 GLU A N 1
ATOM 698 C CA . GLU A 1 83 ? -11.335 3.089 19.499 1.00 97.56 83 GLU A CA 1
ATOM 699 C C . GLU A 1 83 ? -12.735 2.472 19.562 1.00 97.56 83 GLU A C 1
ATOM 701 O O . GLU A 1 83 ? -13.424 2.662 20.563 1.00 97.56 83 GLU A O 1
ATOM 706 N N . GLU A 1 84 ? -13.120 1.663 18.572 1.00 96.56 84 GLU A N 1
ATOM 707 C CA . GLU A 1 84 ? -14.401 0.933 18.565 1.00 96.56 84 GLU A CA 1
ATOM 708 C C . GLU A 1 84 ? -14.544 -0.019 19.767 1.00 96.56 84 GLU A C 1
ATOM 710 O O . GLU A 1 84 ? -15.595 -0.075 20.414 1.00 96.56 84 GLU A O 1
ATOM 715 N N . ILE A 1 85 ? -13.474 -0.745 20.119 1.00 94.69 85 ILE A N 1
ATOM 716 C CA . ILE A 1 85 ? -13.459 -1.626 21.298 1.00 94.69 85 ILE A CA 1
ATOM 717 C C . ILE A 1 85 ? -13.650 -0.808 22.579 1.00 94.69 85 ILE A C 1
ATOM 719 O O . ILE A 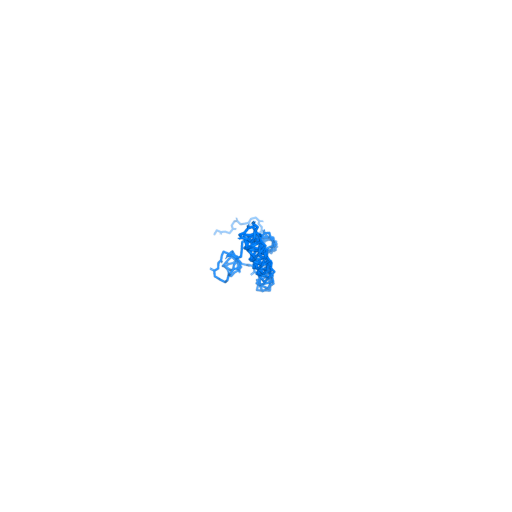1 85 ? -14.539 -1.118 23.372 1.00 94.69 85 ILE A O 1
ATOM 723 N N . ASN A 1 86 ? -12.881 0.270 22.755 1.00 95.50 86 ASN A N 1
ATOM 724 C CA . ASN A 1 86 ? -12.982 1.128 23.937 1.00 95.50 86 ASN A CA 1
ATOM 725 C C . ASN A 1 86 ? -14.387 1.738 24.078 1.00 95.50 86 ASN A C 1
ATOM 727 O O . ASN A 1 86 ? -14.944 1.779 25.174 1.00 95.50 86 ASN A O 1
ATOM 731 N N . GLN A 1 87 ? -14.989 2.191 22.974 1.00 94.62 87 GLN A N 1
ATOM 732 C CA . GLN A 1 87 ? -16.361 2.708 22.977 1.00 94.62 87 GLN A CA 1
ATOM 733 C C . GLN A 1 87 ? -17.371 1.628 23.385 1.00 94.62 87 GLN A C 1
ATOM 735 O O . GLN A 1 87 ? -18.273 1.891 24.182 1.00 94.62 87 GLN A O 1
ATOM 740 N N . THR A 1 88 ? -17.194 0.400 22.894 1.00 94.38 88 THR A N 1
ATOM 741 C CA . THR A 1 88 ? -18.044 -0.743 23.250 1.00 94.38 88 THR A CA 1
ATOM 742 C C . THR A 1 88 ? -17.954 -1.076 24.743 1.00 94.38 88 THR A C 1
ATOM 744 O O . THR A 1 88 ? -18.980 -1.318 25.383 1.00 94.38 88 THR A O 1
ATOM 747 N N . GLU A 1 89 ? -16.754 -1.039 25.327 1.00 93.94 89 GLU A N 1
ATOM 748 C CA . GLU A 1 89 ? -16.549 -1.256 26.766 1.00 93.94 89 GLU A CA 1
ATOM 749 C C . GLU A 1 89 ? -17.258 -0.191 27.613 1.00 93.94 89 GLU A C 1
ATOM 751 O O . GLU A 1 89 ? -17.977 -0.531 28.557 1.00 93.94 89 GLU A O 1
ATOM 756 N N . VAL A 1 90 ? -17.135 1.088 27.242 1.00 93.94 90 VAL A N 1
ATOM 757 C CA . VAL A 1 90 ? -17.824 2.197 27.926 1.00 93.94 90 VAL A CA 1
ATOM 758 C C . VAL A 1 90 ? -19.344 2.030 27.852 1.00 93.94 90 VAL A C 1
ATOM 760 O O . VAL A 1 90 ? -20.033 2.174 28.863 1.00 93.94 90 VAL A O 1
ATOM 763 N N . LEU A 1 91 ? -19.887 1.676 26.684 1.00 94.25 91 LEU A N 1
ATOM 764 C CA . LEU A 1 91 ? -21.323 1.423 26.527 1.00 94.25 91 LEU A CA 1
ATOM 765 C C . LEU A 1 91 ? -21.802 0.253 27.396 1.00 94.25 91 LEU A C 1
ATOM 767 O O . LEU A 1 91 ? -22.888 0.322 27.975 1.00 94.25 91 LEU A O 1
ATOM 771 N N . SER A 1 92 ? -20.993 -0.801 27.527 1.00 93.44 92 SER A N 1
ATOM 772 C CA . SER A 1 92 ? -21.302 -1.928 28.409 1.00 93.44 92 SER A CA 1
ATOM 773 C C . SER A 1 92 ? -21.369 -1.500 29.877 1.00 93.44 92 SER A C 1
ATOM 775 O O . SER A 1 92 ? -22.324 -1.854 30.568 1.00 93.44 92 SER A O 1
ATOM 777 N N . GLN A 1 93 ? -20.410 -0.692 30.340 1.00 93.88 93 GLN A N 1
ATOM 778 C CA . GLN A 1 93 ? -20.398 -0.158 31.709 1.00 93.88 93 GLN A CA 1
ATOM 779 C C . GLN A 1 93 ? -21.612 0.740 31.981 1.00 93.88 93 GLN A C 1
ATOM 781 O O . GLN A 1 93 ? -22.273 0.599 33.009 1.00 93.88 93 GLN A O 1
ATOM 786 N N . LEU A 1 94 ? -21.962 1.626 31.042 1.00 93.00 94 LEU A N 1
ATOM 787 C CA . LEU A 1 94 ? -23.149 2.479 31.165 1.00 93.00 94 LEU A CA 1
ATOM 788 C C . LEU A 1 94 ? -24.439 1.653 31.253 1.00 93.00 94 LEU A C 1
ATOM 790 O O . LEU A 1 94 ? -25.328 1.973 32.044 1.00 93.00 94 LEU A O 1
ATOM 794 N N . ARG A 1 95 ? -24.531 0.563 30.483 1.00 93.31 95 ARG A N 1
ATOM 795 C CA . ARG A 1 95 ? -25.674 -0.356 30.532 1.00 93.31 95 ARG A CA 1
ATOM 796 C C . ARG A 1 95 ? -25.775 -1.077 31.877 1.00 93.31 95 ARG A C 1
ATOM 798 O O . ARG A 1 95 ? -26.877 -1.238 32.394 1.00 93.31 95 ARG A O 1
ATOM 805 N N . GLU A 1 96 ? -24.652 -1.499 32.450 1.00 93.88 96 GLU A N 1
ATOM 806 C CA . GLU A 1 96 ? -24.608 -2.134 33.772 1.00 93.88 96 GLU A CA 1
ATOM 807 C C . GLU A 1 96 ? -25.034 -1.167 34.889 1.00 93.88 96 GLU A C 1
ATOM 809 O O . GLU A 1 96 ? -25.856 -1.522 35.739 1.00 93.88 96 GLU A O 1
ATOM 814 N N . ILE A 1 97 ? -24.566 0.084 34.837 1.00 91.56 97 ILE A N 1
ATOM 815 C CA . ILE A 1 97 ? -24.993 1.147 35.759 1.00 91.56 97 ILE A CA 1
ATOM 816 C C . ILE A 1 97 ? -26.506 1.379 35.642 1.00 91.56 97 ILE A C 1
ATOM 818 O O . ILE A 1 97 ? -27.200 1.415 36.657 1.00 91.56 97 ILE A O 1
ATOM 822 N N . GLN A 1 98 ? -27.042 1.476 34.420 1.00 92.50 98 GLN A N 1
ATOM 823 C CA . GLN A 1 98 ? -28.480 1.660 34.192 1.00 92.50 98 GLN A CA 1
ATOM 824 C C . GLN A 1 98 ? -29.314 0.514 34.787 1.00 92.50 98 GLN A C 1
ATOM 826 O O . GLN A 1 98 ? -30.341 0.763 35.418 1.00 92.50 98 GLN A O 1
ATOM 831 N N . LEU A 1 99 ? -28.881 -0.738 34.598 1.00 91.06 99 LEU A N 1
ATOM 832 C CA . LEU A 1 99 ? -29.545 -1.907 35.184 1.00 91.06 99 LEU A CA 1
ATOM 833 C C . LEU A 1 99 ? -29.510 -1.872 36.716 1.00 91.06 99 LEU A C 1
ATOM 835 O O . LEU A 1 99 ? -30.501 -2.216 37.358 1.00 91.06 99 LEU A O 1
ATOM 839 N N . THR A 1 100 ? -28.386 -1.448 37.294 1.00 91.00 100 THR A N 1
ATOM 840 C CA . THR A 1 100 ? -28.219 -1.334 38.749 1.00 91.00 100 THR A CA 1
ATOM 841 C C . THR A 1 100 ? -29.183 -0.300 39.328 1.00 91.00 100 THR A C 1
ATOM 843 O O . THR A 1 100 ? -29.958 -0.640 40.219 1.00 91.00 100 THR A O 1
ATOM 846 N N . ILE A 1 101 ? -29.231 0.906 38.749 1.00 87.81 101 ILE A N 1
ATOM 847 C CA . ILE A 1 101 ? -30.165 1.968 39.159 1.00 87.81 101 ILE A CA 1
ATOM 848 C C . ILE A 1 101 ? -31.619 1.481 39.064 1.00 87.81 101 ILE A C 1
ATOM 850 O O . ILE A 1 101 ? -32.371 1.595 40.028 1.00 87.81 101 ILE A O 1
ATOM 854 N N . GLY A 1 102 ? -32.015 0.869 37.942 1.00 84.50 102 GLY A N 1
ATOM 855 C CA . GLY A 1 102 ? -33.387 0.376 37.771 1.00 84.50 102 GLY A CA 1
ATOM 856 C C . GLY A 1 102 ? -33.783 -0.718 38.774 1.00 84.50 102 GLY A C 1
ATOM 857 O O . GLY A 1 102 ? -34.936 -0.786 39.203 1.00 84.50 102 GLY A O 1
ATOM 858 N N . ASN A 1 103 ? -32.837 -1.565 39.189 1.00 85.50 103 ASN A N 1
ATOM 859 C CA . ASN A 1 103 ? -33.079 -2.571 40.225 1.00 85.50 103 ASN A CA 1
ATOM 860 C C . ASN A 1 103 ? -33.210 -1.944 41.623 1.00 85.50 103 ASN A C 1
ATOM 862 O O . ASN A 1 103 ? -34.068 -2.371 42.397 1.00 85.50 103 ASN A O 1
ATOM 866 N N . GLU A 1 104 ? -32.402 -0.932 41.944 1.00 77.19 104 GLU A N 1
ATOM 867 C CA . GLU A 1 104 ? -32.498 -0.185 43.206 1.00 77.19 104 GLU A CA 1
ATOM 868 C C . GLU A 1 104 ? -33.826 0.579 43.324 1.00 77.19 104 GLU A C 1
ATOM 870 O O . GLU A 1 104 ? -34.494 0.525 44.363 1.00 77.19 104 GLU A O 1
ATOM 875 N N . GLU A 1 105 ? -34.268 1.233 42.248 1.00 78.75 105 GLU A N 1
ATOM 876 C CA . GLU A 1 105 ? -35.579 1.891 42.185 1.00 78.75 105 GLU A CA 1
ATOM 877 C C . GLU A 1 105 ? -36.727 0.897 42.419 1.00 78.75 105 GLU A C 1
ATOM 879 O O . GLU A 1 105 ? -37.680 1.196 43.142 1.00 78.75 105 GLU A O 1
ATOM 884 N N . ARG A 1 106 ? -36.625 -0.323 41.876 1.00 71.19 106 ARG A N 1
ATOM 885 C CA . ARG A 1 106 ? -37.632 -1.369 42.100 1.00 71.19 106 ARG A CA 1
ATOM 886 C C . ARG A 1 106 ? -37.669 -1.838 43.556 1.00 71.19 106 ARG A C 1
ATOM 888 O O . ARG A 1 106 ? -38.746 -1.923 44.140 1.00 71.19 106 ARG A O 1
ATOM 895 N N . LEU A 1 107 ? -36.505 -2.100 44.154 1.00 66.69 107 LEU A N 1
ATOM 896 C CA . LEU A 1 107 ? -36.395 -2.535 45.553 1.00 66.69 107 LEU A CA 1
ATOM 897 C C . LEU A 1 107 ? -36.946 -1.486 46.528 1.00 66.69 107 LEU A C 1
ATOM 899 O O . LEU A 1 107 ? -37.584 -1.835 47.517 1.00 66.69 107 LEU A O 1
ATOM 903 N N . THR A 1 108 ? -36.722 -0.202 46.247 1.00 70.12 108 THR A N 1
ATOM 904 C CA . THR A 1 108 ? -37.235 0.896 47.082 1.00 70.12 108 THR A CA 1
ATOM 905 C C . THR A 1 108 ? -38.739 1.128 46.912 1.00 70.12 108 THR A C 1
ATOM 907 O O . THR A 1 108 ? -39.399 1.529 47.872 1.00 70.12 108 THR A O 1
ATOM 910 N N . ALA A 1 109 ? -39.306 0.853 45.734 1.00 65.50 109 ALA A N 1
ATOM 911 C CA . ALA A 1 109 ? -40.751 0.888 45.505 1.00 65.50 109 ALA A CA 1
ATOM 912 C C . ALA A 1 109 ? -41.500 -0.267 46.196 1.00 65.50 109 ALA A C 1
ATOM 914 O O . ALA A 1 109 ? -42.589 -0.049 46.714 1.00 65.50 109 ALA A O 1
ATOM 915 N N . GLU A 1 110 ? -40.920 -1.470 46.251 1.00 63.47 110 GLU A N 1
ATOM 916 C CA . GLU A 1 110 ? -41.519 -2.652 46.901 1.00 63.47 110 GLU A CA 1
ATOM 917 C C . GLU A 1 110 ? -41.544 -2.567 48.445 1.00 63.47 110 GLU A C 1
ATOM 919 O O . GLU A 1 110 ? -42.226 -3.355 49.097 1.00 63.47 110 GLU A O 1
ATOM 924 N N . GLN A 1 111 ? -40.815 -1.618 49.044 1.00 57.12 111 GLN A N 1
ATOM 925 C CA . GLN A 1 111 ? -40.746 -1.404 50.498 1.00 57.12 111 GLN A CA 1
ATOM 926 C C . GLN A 1 111 ? -41.742 -0.357 51.042 1.00 57.12 111 GLN A C 1
ATOM 928 O O . GLN A 1 111 ? -41.777 -0.145 52.256 1.00 57.12 111 GLN A O 1
ATOM 933 N N . LYS A 1 112 ? -42.518 0.314 50.180 1.00 49.44 112 LYS A N 1
ATOM 934 C CA . LYS A 1 112 ? -43.531 1.323 50.551 1.00 49.44 112 LYS A CA 1
ATOM 935 C C . LYS A 1 112 ? -44.945 0.759 50.501 1.00 49.44 112 LYS A C 1
ATOM 937 O O . LYS A 1 112 ? -45.745 1.186 51.362 1.00 49.44 112 LYS A O 1
#